Protein AF-A0A662RMS9-F1 (afdb_monomer)

pLDDT: mean 83.37, std 14.02, range [32.81, 97.88]

Nearest PDB structures (foldseek):
  2ph7-assembly2_B  TM=7.090E-01  e=1.279E-06  Archaeoglobus fulgidus DSM 4304
  3rd4-assembly4_C  TM=7.142E-01  e=2.099E+00  Proteus penneri ATCC 35198
  6vht-assembly1_A  TM=4.164E-01  e=1.859E+00  Klebsiella oxytoca
  5ijz-assembly1_K  TM=3.007E-01  e=5.539E+00  Corynebacterium glutamicum ATCC 13032

Solvent-accessible surface area (backbone atoms only — not comparable to full-atom values): 9576 Å² total; per-residue (Å²): 112,65,71,60,49,54,55,50,32,41,69,74,35,41,34,67,64,51,44,56,42,49,52,55,50,39,45,76,45,59,29,44,79,79,43,81,41,86,44,58,45,41,47,80,62,102,54,88,43,80,42,72,28,34,45,31,37,36,38,60,49,99,90,43,66,42,38,36,36,31,34,31,34,69,82,54,49,62,51,75,73,36,94,75,33,68,54,89,61,88,80,85,49,60,30,38,37,19,48,70,64,102,54,68,59,67,61,52,50,49,64,72,76,50,87,60,85,89,50,25,32,33,36,31,37,68,93,76,60,41,45,43,51,62,38,50,75,79,87,48,66,50,54,44,69,67,28,81,48,51,67,58,33,58,48,35,32,53,56,52,56,54,55,57,66,66,70,78,116

Sequence (169 aa):
LEDAFLRWSAIKNPPDTVAEVVVDFMHRAGYQIQTHEVRNLHICGQYEHKYEYIDLLAVKSSDKHLRILILSSIKFVPYLMGGNSAVDGDADADVIVVPTEKTPAPFISFFREHDVGEMMIWVADVERHTLDPFIGIPQDKEIESNFTNPDKARRAVSVWMKKMRILDF

Foldseek 3Di:
DVVVVQVVLCVVQPQVLLVVLVCVLLVQLQWDWPDWDWFWKFDDDPDTDTGIKIWIWTGRDPPDIFTEIEGSAPVCVVSLVDPPIPGVDDSPGQEYEYEDDPDCVSVVCSVVPDDQDQYWYWYAHSVVSFIATQEHDDPRPSSLVSHPDSVVNVVSHVVNVVVVVVVPD

Structure (mmCIF, N/CA/C/O backbone):
data_AF-A0A662RMS9-F1
#
_entry.id   AF-A0A662RMS9-F1
#
loop_
_atom_site.group_PDB
_atom_site.id
_atom_site.type_symbol
_atom_site.label_atom_id
_atom_site.label_alt_id
_atom_site.label_comp_id
_atom_site.label_asym_id
_atom_site.label_entity_id
_atom_site.label_seq_id
_atom_site.pdbx_PDB_ins_code
_atom_site.Cartn_x
_atom_site.Cartn_y
_atom_site.Cartn_z
_atom_site.occupancy
_atom_site.B_iso_or_equiv
_atom_site.auth_seq_id
_atom_site.auth_comp_id
_atom_site.auth_asym_id
_atom_site.auth_atom_id
_atom_site.pdbx_PDB_model_num
ATOM 1 N N . LEU A 1 1 ? 20.740 -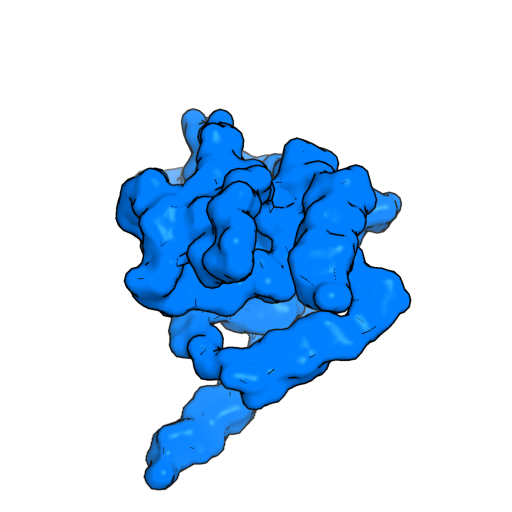1.722 -14.983 1.00 73.62 1 LEU A N 1
ATOM 2 C CA . LEU A 1 1 ? 19.334 -2.005 -15.379 1.00 73.62 1 LEU A CA 1
ATOM 3 C C . LEU A 1 1 ? 18.383 -1.707 -14.224 1.00 73.62 1 LEU A C 1
ATOM 5 O O . LEU A 1 1 ? 17.390 -1.025 -14.436 1.00 73.62 1 LEU A O 1
ATOM 9 N N . GLU A 1 2 ? 18.712 -2.163 -13.017 1.00 77.31 2 GLU A N 1
ATOM 10 C CA . GLU A 1 2 ? 17.951 -1.901 -11.792 1.00 77.31 2 GLU A CA 1
ATOM 11 C C . GLU A 1 2 ? 17.770 -0.407 -11.481 1.00 77.31 2 GLU A C 1
ATOM 13 O O . GLU A 1 2 ? 16.633 0.040 -11.390 1.00 77.31 2 GLU A O 1
ATOM 18 N N . ASP A 1 3 ? 18.834 0.401 -11.502 1.00 78.56 3 ASP A N 1
ATOM 19 C CA . ASP A 1 3 ? 18.728 1.856 -11.264 1.00 78.56 3 ASP A CA 1
ATOM 20 C C . ASP A 1 3 ? 17.822 2.583 -12.267 1.00 78.56 3 ASP A C 1
ATOM 22 O O . ASP A 1 3 ? 17.180 3.586 -11.961 1.00 78.56 3 ASP A O 1
ATOM 26 N N . ALA A 1 4 ? 17.767 2.110 -13.515 1.00 82.56 4 ALA A N 1
ATOM 27 C CA . ALA A 1 4 ? 16.853 2.666 -14.511 1.00 82.56 4 ALA A CA 1
ATOM 28 C C . ALA A 1 4 ? 15.397 2.311 -14.184 1.00 82.56 4 ALA A C 1
ATOM 30 O O . ALA A 1 4 ? 14.512 3.146 -14.358 1.00 82.56 4 ALA A O 1
ATOM 31 N N . PHE A 1 5 ? 15.160 1.101 -13.672 1.00 82.94 5 PHE A N 1
ATOM 32 C CA . PHE A 1 5 ? 13.843 0.676 -13.219 1.00 82.94 5 PHE A CA 1
ATOM 33 C C . PHE A 1 5 ? 13.392 1.459 -11.982 1.00 82.94 5 PHE A C 1
ATOM 35 O O . PHE A 1 5 ? 12.271 1.954 -11.983 1.00 82.94 5 PHE A O 1
ATOM 42 N N . LEU A 1 6 ? 14.250 1.615 -10.966 1.00 82.62 6 LEU A N 1
ATOM 43 C CA . LEU A 1 6 ? 13.914 2.345 -9.737 1.00 82.62 6 LEU A CA 1
ATOM 44 C C . LEU A 1 6 ? 13.522 3.794 -10.049 1.00 82.62 6 LEU A C 1
ATOM 46 O O . LEU A 1 6 ? 12.424 4.224 -9.692 1.00 82.62 6 LEU A O 1
ATOM 50 N N . ARG A 1 7 ? 14.338 4.503 -10.840 1.00 82.88 7 ARG A N 1
ATOM 51 C CA . ARG A 1 7 ? 14.005 5.851 -11.334 1.00 82.88 7 ARG A CA 1
ATOM 52 C C . ARG A 1 7 ? 12.683 5.889 -12.090 1.00 82.88 7 ARG A C 1
ATOM 54 O O . ARG A 1 7 ? 11.859 6.762 -11.842 1.00 82.88 7 ARG A O 1
ATOM 61 N N . TRP A 1 8 ? 12.459 4.941 -12.998 1.00 84.44 8 TRP A N 1
ATOM 62 C CA . TRP A 1 8 ? 11.213 4.887 -13.757 1.00 84.44 8 TRP A CA 1
ATOM 63 C C . TRP A 1 8 ? 9.992 4.622 -12.864 1.00 84.44 8 TRP A C 1
ATOM 65 O O . TRP A 1 8 ? 8.951 5.242 -13.064 1.00 84.44 8 TRP A O 1
ATOM 75 N N . SER A 1 9 ? 10.113 3.746 -11.863 1.00 80.81 9 SER A N 1
ATOM 76 C CA . SER A 1 9 ? 9.028 3.462 -10.920 1.00 80.81 9 SER A CA 1
ATOM 77 C C . SER A 1 9 ? 8.680 4.668 -10.046 1.00 80.81 9 SER A C 1
ATOM 79 O O . SER A 1 9 ? 7.497 4.951 -9.889 1.00 80.81 9 SER A O 1
ATOM 81 N N . ALA A 1 10 ? 9.681 5.429 -9.586 1.00 79.38 10 ALA A N 1
ATOM 82 C CA . ALA A 1 10 ? 9.479 6.672 -8.839 1.00 79.38 10 ALA A CA 1
ATOM 83 C C . ALA A 1 10 ? 8.739 7.738 -9.663 1.00 79.38 10 ALA A C 1
ATOM 85 O O . ALA A 1 10 ? 7.859 8.418 -9.151 1.00 79.38 10 ALA A O 1
ATOM 86 N N . ILE A 1 11 ? 9.036 7.832 -10.963 1.00 81.81 11 ILE A N 1
ATOM 87 C CA . ILE A 1 11 ? 8.330 8.742 -11.879 1.00 81.81 11 ILE A CA 1
ATOM 88 C C . ILE A 1 11 ? 6.897 8.268 -12.142 1.00 81.81 11 ILE A C 1
ATOM 90 O O . ILE A 1 11 ? 5.980 9.078 -12.235 1.00 81.81 11 ILE A O 1
ATOM 94 N N . LYS A 1 12 ? 6.698 6.957 -12.323 1.00 85.00 12 LYS A N 1
ATOM 95 C CA . LYS A 1 12 ? 5.390 6.398 -12.681 1.00 85.00 12 LYS A CA 1
ATOM 96 C C . LYS A 1 12 ? 4.410 6.411 -11.507 1.00 85.00 12 LYS A C 1
ATOM 98 O O . LYS A 1 12 ? 3.227 6.645 -11.725 1.00 85.00 12 LYS A O 1
ATOM 103 N N . ASN A 1 13 ? 4.890 6.089 -10.313 1.00 85.12 13 ASN A N 1
ATOM 104 C CA . ASN A 1 13 ? 4.088 6.002 -9.103 1.00 85.12 13 ASN A CA 1
ATOM 105 C C . ASN A 1 13 ? 4.723 6.907 -8.030 1.00 85.12 13 ASN A C 1
ATOM 107 O O . ASN A 1 13 ? 5.388 6.402 -7.116 1.00 85.12 13 ASN A O 1
ATOM 111 N N . PRO A 1 14 ? 4.587 8.237 -8.158 1.00 89.62 14 PRO A N 1
ATOM 112 C CA . PRO A 1 14 ? 5.097 9.149 -7.146 1.00 89.62 14 PRO A CA 1
ATOM 113 C C . PRO A 1 14 ? 4.429 8.837 -5.794 1.00 89.62 14 PRO A C 1
ATOM 115 O O . PRO A 1 14 ? 3.226 8.546 -5.776 1.00 89.62 14 PRO A O 1
ATOM 118 N N . PRO A 1 15 ? 5.175 8.863 -4.672 1.00 91.50 15 PRO A N 1
ATOM 119 C CA . PRO A 1 15 ? 4.634 8.506 -3.361 1.00 91.50 15 PRO A CA 1
ATOM 120 C C . PRO A 1 15 ? 3.369 9.288 -2.992 1.00 91.50 15 PRO A C 1
ATOM 122 O O . PRO A 1 15 ? 2.447 8.692 -2.444 1.00 91.50 15 PRO A O 1
ATOM 125 N N . ASP A 1 16 ? 3.279 10.569 -3.364 1.00 93.38 16 ASP A N 1
ATOM 126 C CA . ASP A 1 16 ? 2.122 11.431 -3.074 1.00 93.38 16 ASP A CA 1
ATOM 127 C C . ASP A 1 16 ? 0.810 10.859 -3.622 1.00 93.38 16 ASP A C 1
ATOM 129 O O . ASP A 1 16 ? -0.192 10.783 -2.914 1.00 93.38 16 ASP A O 1
ATOM 133 N N . THR A 1 17 ? 0.817 10.377 -4.868 1.00 92.75 17 THR A N 1
ATOM 134 C CA . THR A 1 17 ? -0.383 9.792 -5.483 1.00 92.75 17 THR A CA 1
ATOM 135 C C . THR A 1 17 ? -0.785 8.492 -4.791 1.00 92.75 17 THR A C 1
ATOM 137 O O . THR A 1 17 ? -1.966 8.186 -4.667 1.00 92.75 17 THR A O 1
ATOM 140 N N . VAL A 1 18 ? 0.186 7.716 -4.303 1.00 96.00 18 VAL A N 1
ATOM 141 C CA . VAL A 1 18 ? -0.108 6.525 -3.498 1.00 96.00 18 VAL A CA 1
ATOM 142 C C . VAL A 1 18 ? -0.664 6.932 -2.128 1.00 96.00 18 VAL A C 1
ATOM 144 O O . VAL A 1 18 ? -1.601 6.303 -1.637 1.00 96.00 18 VAL A O 1
ATOM 147 N N . ALA A 1 19 ? -0.137 8.005 -1.533 1.00 96.94 19 ALA A N 1
ATOM 148 C CA . ALA A 1 19 ? -0.580 8.523 -0.246 1.00 96.94 19 ALA A CA 1
ATOM 149 C C . ALA A 1 19 ? -2.032 8.984 -0.253 1.00 96.94 19 ALA A C 1
ATOM 151 O O . ALA A 1 19 ? -2.729 8.703 0.715 1.00 96.94 19 ALA A O 1
ATOM 152 N N . GLU A 1 20 ? -2.531 9.583 -1.333 1.00 9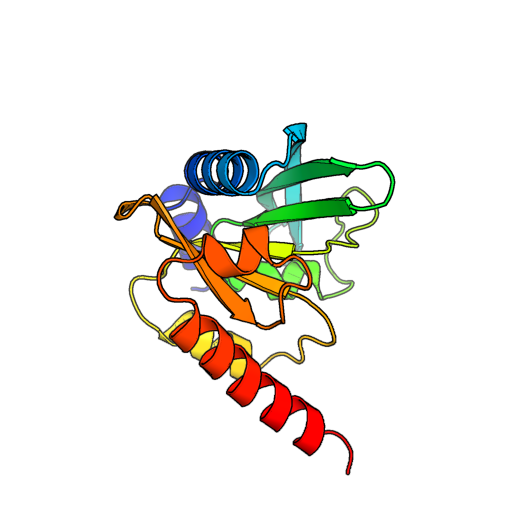6.50 20 GLU A N 1
ATOM 153 C CA . GLU A 1 20 ? -3.957 9.920 -1.456 1.00 96.50 20 GLU A CA 1
ATOM 154 C C . GLU A 1 20 ? -4.858 8.693 -1.231 1.00 96.50 20 GLU A C 1
ATOM 156 O O . GLU A 1 20 ? -5.807 8.742 -0.445 1.00 96.50 20 GLU A O 1
ATOM 161 N N . VAL A 1 21 ? -4.510 7.553 -1.839 1.00 96.94 21 VAL A N 1
ATOM 162 C CA . VAL A 1 21 ? -5.253 6.294 -1.664 1.00 96.94 21 VAL A CA 1
ATOM 163 C C . VAL A 1 21 ? -5.194 5.811 -0.215 1.00 96.94 21 VAL A C 1
ATOM 165 O O . VAL A 1 21 ? -6.207 5.384 0.347 1.00 96.94 21 VAL A O 1
ATOM 168 N N . VAL A 1 22 ? -4.009 5.878 0.399 1.00 97.25 22 VAL A N 1
ATOM 169 C CA . VAL A 1 22 ? -3.785 5.441 1.785 1.00 97.25 22 VAL A CA 1
ATOM 170 C C . VAL A 1 22 ? -4.561 6.318 2.759 1.00 97.25 22 VAL A C 1
ATOM 172 O O . VAL A 1 22 ? -5.266 5.793 3.615 1.00 97.25 22 VAL A O 1
ATOM 175 N N . VAL A 1 23 ? -4.481 7.639 2.621 1.00 97.88 23 VAL A N 1
ATOM 176 C CA . VAL A 1 23 ? -5.162 8.603 3.491 1.00 97.88 23 VAL A CA 1
ATOM 177 C C . VAL A 1 23 ? -6.672 8.381 3.452 1.00 97.88 23 VAL A C 1
ATOM 179 O O . VAL A 1 23 ? -7.301 8.233 4.502 1.00 97.88 23 VAL A O 1
ATOM 182 N N . ASP A 1 24 ? -7.252 8.258 2.259 1.00 97.38 24 ASP A N 1
ATOM 183 C CA . ASP A 1 24 ? -8.682 7.991 2.111 1.00 97.38 24 ASP A CA 1
ATOM 184 C C . ASP A 1 24 ? -9.083 6.632 2.686 1.00 97.38 24 ASP A C 1
ATOM 186 O O . ASP A 1 24 ? -10.136 6.499 3.318 1.00 97.38 24 ASP A O 1
ATOM 190 N N . PHE A 1 25 ? -8.251 5.608 2.488 1.00 97.19 25 PHE A N 1
ATOM 191 C CA . PHE A 1 25 ? -8.461 4.298 3.088 1.00 97.19 25 PHE A CA 1
ATOM 192 C C . PHE A 1 25 ? -8.465 4.381 4.622 1.00 97.19 25 PHE A C 1
ATOM 194 O O . PHE A 1 25 ? -9.392 3.880 5.262 1.00 97.19 25 PHE A O 1
ATOM 201 N N . MET A 1 26 ? -7.486 5.060 5.217 1.00 97.31 26 MET A N 1
ATOM 202 C CA . MET A 1 26 ? -7.367 5.200 6.668 1.00 97.31 26 MET A CA 1
ATOM 203 C C . MET A 1 26 ? -8.535 5.993 7.266 1.00 97.31 26 MET A C 1
ATOM 205 O O . MET A 1 26 ? -9.098 5.568 8.279 1.00 97.31 26 MET A O 1
ATOM 209 N N . HIS A 1 27 ? -8.982 7.066 6.605 1.00 97.31 27 HIS A N 1
ATOM 210 C CA . HIS A 1 27 ? -10.172 7.813 7.022 1.00 97.31 27 HIS A CA 1
ATOM 211 C C . HIS A 1 27 ? -11.430 6.938 7.052 1.00 97.31 27 HIS A C 1
ATOM 213 O O . HIS A 1 27 ? -12.179 6.975 8.030 1.00 97.31 27 HIS A O 1
ATOM 219 N N . ARG A 1 28 ? -11.652 6.096 6.030 1.00 96.31 28 ARG A N 1
ATOM 220 C CA . ARG A 1 28 ? -12.789 5.154 6.012 1.00 96.31 28 ARG A CA 1
ATOM 221 C C . ARG A 1 28 ? -12.720 4.116 7.136 1.00 96.31 28 ARG A C 1
ATOM 223 O O . ARG A 1 28 ? -13.761 3.713 7.644 1.00 96.31 28 ARG A O 1
ATOM 230 N N . ALA A 1 29 ? -11.516 3.722 7.552 1.00 95.00 29 ALA A N 1
ATOM 231 C CA . ALA A 1 29 ? -11.297 2.827 8.691 1.00 95.00 29 ALA A CA 1
ATOM 232 C C . ALA A 1 29 ? -11.388 3.534 10.067 1.00 95.00 29 ALA A C 1
ATOM 234 O O . ALA A 1 29 ? -11.232 2.891 11.113 1.00 95.00 29 ALA A O 1
ATOM 235 N N . GLY A 1 30 ? -11.650 4.848 10.081 1.00 96.69 30 GLY A N 1
ATOM 236 C CA . GLY A 1 30 ? -11.820 5.661 11.288 1.00 96.69 30 GLY A CA 1
ATOM 237 C C . GLY A 1 30 ? -10.522 6.211 11.882 1.00 96.69 30 GLY A C 1
ATOM 238 O O . GLY A 1 30 ? -10.532 6.670 13.022 1.00 96.69 30 GLY A O 1
ATOM 239 N N . TYR A 1 31 ? -9.412 6.162 11.147 1.00 97.50 31 TYR A N 1
ATOM 240 C CA . TYR A 1 31 ? -8.143 6.761 11.558 1.00 97.50 31 TYR A CA 1
ATOM 241 C C . TYR A 1 31 ? -8.054 8.217 11.093 1.00 97.50 31 TYR A C 1
ATOM 243 O O . TYR A 1 31 ? -8.638 8.594 10.081 1.00 97.50 31 TYR A O 1
ATOM 251 N N . GLN A 1 32 ? -7.294 9.028 11.822 1.00 97.06 32 GLN A N 1
ATOM 252 C CA . GLN A 1 32 ? -6.904 10.389 11.459 1.00 97.06 32 GLN A CA 1
ATOM 253 C C . GLN A 1 32 ? -5.406 10.427 11.169 1.00 97.06 32 GLN A C 1
ATOM 255 O O . GLN A 1 32 ? -4.624 9.793 11.879 1.00 97.06 32 GLN A O 1
ATOM 260 N N . ILE A 1 33 ? -4.995 11.182 10.155 1.00 97.25 33 ILE A N 1
ATOM 261 C CA . ILE A 1 33 ? -3.577 11.352 9.823 1.00 97.25 33 ILE A CA 1
ATOM 262 C C . ILE A 1 33 ? -2.998 12.472 10.689 1.00 97.25 33 ILE A C 1
ATOM 264 O O . ILE A 1 33 ? -3.426 13.619 10.584 1.00 97.25 33 ILE A O 1
ATOM 268 N N . GLN A 1 34 ? -2.051 12.136 11.564 1.00 93.56 34 GLN A N 1
ATOM 269 C CA . GLN A 1 34 ? -1.387 13.102 12.445 1.00 93.56 34 GLN A CA 1
ATOM 270 C C . GLN A 1 34 ? -0.092 13.648 11.850 1.00 93.56 34 GLN A C 1
ATOM 272 O O . GLN A 1 34 ? 0.197 14.832 12.009 1.00 93.56 34 GLN A O 1
ATOM 277 N N . THR A 1 35 ? 0.677 12.803 11.164 1.00 92.06 35 THR A N 1
ATOM 278 C CA . THR A 1 35 ? 1.900 13.213 10.468 1.00 92.06 35 THR A CA 1
ATOM 279 C C . THR A 1 35 ? 1.859 12.765 9.017 1.00 92.06 35 THR A C 1
ATOM 281 O O . THR A 1 35 ? 1.288 11.724 8.686 1.00 92.06 35 THR A O 1
ATOM 284 N N . HIS A 1 36 ? 2.459 13.588 8.162 1.00 94.00 36 HIS A N 1
ATOM 285 C CA . HIS A 1 36 ? 2.673 13.311 6.753 1.00 94.00 36 HIS A CA 1
ATOM 286 C C . HIS A 1 36 ? 4.004 13.944 6.359 1.00 94.00 36 HIS A C 1
ATOM 288 O O . HIS A 1 36 ? 4.077 15.145 6.102 1.00 94.00 36 HIS A O 1
ATOM 294 N N . GLU A 1 37 ? 5.067 13.145 6.363 1.00 93.44 37 GLU A N 1
ATOM 295 C CA . GLU A 1 37 ? 6.421 13.624 6.103 1.00 93.44 37 GLU A CA 1
ATOM 296 C C . GLU A 1 37 ? 6.988 12.996 4.836 1.00 93.44 37 GLU A C 1
ATOM 298 O O . GLU A 1 37 ? 7.018 11.776 4.698 1.00 93.44 37 GLU A O 1
ATOM 303 N N . VAL A 1 38 ? 7.495 13.834 3.934 1.00 92.44 38 VAL A N 1
ATOM 304 C CA . VAL A 1 38 ? 8.303 13.373 2.804 1.00 92.44 38 VAL A CA 1
ATOM 305 C C . VAL A 1 38 ? 9.735 13.192 3.291 1.00 92.44 38 VAL A C 1
ATOM 307 O O . VAL A 1 38 ? 10.382 14.132 3.758 1.00 92.44 38 VAL A O 1
ATOM 310 N N . ARG A 1 39 ? 10.234 11.968 3.183 1.00 90.19 39 ARG A N 1
ATOM 311 C CA . ARG A 1 39 ? 11.577 11.560 3.587 1.00 90.19 39 ARG A CA 1
ATOM 312 C C . ARG A 1 39 ? 12.341 11.008 2.400 1.00 90.19 39 ARG A C 1
ATOM 314 O O . ARG A 1 39 ? 11.817 10.866 1.300 1.00 90.19 39 ARG A O 1
ATOM 321 N N . ASN A 1 40 ? 13.621 10.734 2.622 1.00 87.69 40 ASN A N 1
ATOM 322 C CA . ASN A 1 40 ? 14.520 10.300 1.570 1.00 87.69 40 ASN A CA 1
ATOM 323 C C . ASN A 1 40 ? 15.215 8.997 1.927 1.00 87.69 40 ASN A C 1
ATOM 325 O O . ASN A 1 40 ? 15.791 8.852 3.003 1.00 87.69 40 ASN A O 1
ATOM 329 N N . LEU A 1 41 ? 15.166 8.066 0.987 1.00 84.25 41 LEU A N 1
ATOM 330 C CA . LEU A 1 41 ? 15.868 6.803 1.015 1.00 84.25 41 LEU A CA 1
ATOM 331 C C . LEU A 1 41 ? 17.149 6.936 0.194 1.00 84.25 41 LEU A C 1
ATOM 333 O O . LEU A 1 41 ? 17.106 7.180 -1.017 1.00 84.25 41 LEU A O 1
ATOM 337 N N . HIS A 1 42 ? 18.282 6.773 0.869 1.00 82.62 42 HIS A N 1
ATOM 338 C CA . HIS A 1 42 ? 19.597 6.743 0.244 1.00 82.62 42 HIS A CA 1
ATOM 339 C C . HIS A 1 42 ? 19.946 5.303 -0.113 1.00 82.62 42 HIS A C 1
ATOM 341 O O . HIS A 1 42 ? 20.117 4.464 0.770 1.00 82.62 42 HIS A O 1
ATOM 347 N N . ILE A 1 43 ? 20.047 5.021 -1.411 1.00 77.56 43 ILE A N 1
ATOM 348 C CA . ILE A 1 43 ? 20.429 3.698 -1.905 1.00 77.56 43 ILE A CA 1
ATOM 349 C C . ILE A 1 43 ? 21.897 3.740 -2.320 1.00 77.56 43 ILE A C 1
ATOM 351 O O . ILE A 1 43 ? 22.265 4.415 -3.285 1.00 77.56 43 ILE A O 1
ATOM 355 N N . CYS A 1 44 ? 22.728 3.006 -1.580 1.00 66.56 44 CYS A N 1
ATOM 356 C CA . CYS A 1 44 ? 24.154 2.865 -1.851 1.00 66.56 44 CYS A CA 1
ATOM 357 C C . CYS A 1 44 ? 24.381 1.921 -3.044 1.00 66.56 44 CYS A C 1
ATOM 359 O O . CYS A 1 44 ? 24.198 0.708 -2.934 1.00 66.56 44 CYS A O 1
ATOM 361 N N . GLY A 1 45 ? 24.794 2.484 -4.181 1.00 64.19 45 GLY A N 1
ATOM 362 C CA . GLY A 1 45 ? 25.198 1.761 -5.392 1.00 64.19 45 GLY A CA 1
ATOM 363 C C . GLY A 1 45 ? 26.505 2.309 -5.976 1.00 64.19 45 GLY A C 1
ATOM 364 O O . GLY A 1 45 ? 27.322 2.878 -5.258 1.00 64.19 45 GLY A O 1
ATOM 365 N N . GLN A 1 46 ? 26.712 2.177 -7.295 1.00 50.19 46 GLN A N 1
ATOM 366 C CA . GLN A 1 46 ? 27.826 2.861 -7.987 1.00 50.19 46 GLN A CA 1
ATOM 367 C C . GLN A 1 46 ? 27.692 4.395 -7.956 1.00 50.19 46 GLN A C 1
ATOM 369 O O . GLN A 1 46 ? 28.693 5.099 -8.075 1.00 50.19 46 GLN A O 1
ATOM 374 N N . TYR A 1 47 ? 26.468 4.897 -7.782 1.00 61.25 47 TYR A N 1
ATOM 375 C CA . TYR A 1 47 ? 26.135 6.302 -7.578 1.00 61.25 47 TYR A CA 1
ATOM 376 C C . TYR A 1 47 ? 25.168 6.409 -6.396 1.00 61.25 47 TYR A C 1
ATOM 378 O O . TYR A 1 47 ? 24.305 5.545 -6.231 1.00 61.25 47 TYR A O 1
ATOM 386 N N . GLU A 1 48 ? 25.294 7.464 -5.590 1.00 67.50 48 GLU A N 1
ATOM 387 C CA . GLU A 1 48 ? 24.298 7.773 -4.565 1.00 67.50 48 GLU A CA 1
ATOM 388 C C . GLU A 1 48 ? 23.006 8.230 -5.242 1.00 67.50 48 GLU A C 1
ATOM 390 O O . GLU A 1 48 ? 22.968 9.234 -5.961 1.00 67.50 48 GLU A O 1
ATOM 395 N N . HIS A 1 49 ? 21.936 7.474 -5.015 1.00 74.44 49 HIS A N 1
ATOM 396 C CA . HIS A 1 49 ? 20.605 7.835 -5.467 1.00 74.44 49 HIS A CA 1
ATOM 397 C C . HIS A 1 49 ? 19.708 8.118 -4.268 1.00 74.44 49 HIS A C 1
ATOM 399 O O . HIS A 1 49 ? 19.637 7.332 -3.322 1.00 74.44 49 HIS A O 1
ATOM 405 N N . LYS A 1 50 ? 19.018 9.256 -4.348 1.00 82.50 50 LYS A N 1
ATOM 406 C CA . LYS A 1 50 ? 18.064 9.736 -3.358 1.00 82.50 50 LYS A CA 1
ATOM 407 C C . LYS A 1 50 ? 16.659 9.555 -3.920 1.00 82.50 50 LYS A C 1
ATOM 409 O O . LYS A 1 50 ? 16.351 10.112 -4.974 1.00 82.50 50 LYS A O 1
ATOM 414 N N . TYR A 1 51 ? 15.849 8.752 -3.244 1.00 86.81 51 TYR A N 1
ATOM 415 C CA . TYR A 1 51 ? 14.458 8.503 -3.613 1.00 86.81 51 TYR A CA 1
ATOM 416 C C . TYR A 1 51 ? 13.536 8.955 -2.495 1.00 86.81 51 TYR A C 1
ATOM 418 O O . TYR A 1 51 ? 13.827 8.722 -1.326 1.00 86.81 51 TYR A O 1
ATOM 426 N N . GLU A 1 52 ? 12.424 9.579 -2.851 1.00 90.50 52 GLU A N 1
ATOM 427 C CA . GLU A 1 52 ? 11.439 10.016 -1.871 1.00 90.50 52 GLU A CA 1
ATOM 428 C C . GLU A 1 52 ? 10.565 8.846 -1.415 1.00 90.50 52 GLU A C 1
ATOM 430 O O . GLU A 1 52 ? 10.231 7.944 -2.189 1.00 90.50 52 GLU A O 1
ATOM 435 N N . TYR A 1 53 ? 10.192 8.879 -0.144 1.00 92.88 53 TYR A N 1
ATOM 436 C CA . TYR A 1 53 ? 9.134 8.061 0.430 1.00 92.88 53 TYR A CA 1
ATOM 437 C C . TYR A 1 53 ? 8.332 8.909 1.410 1.00 92.88 53 TYR A C 1
ATOM 439 O O . TYR A 1 53 ? 8.816 9.941 1.876 1.00 92.88 53 TYR A O 1
ATOM 447 N N . ILE A 1 54 ? 7.117 8.480 1.731 1.00 95.19 54 ILE A N 1
ATOM 448 C CA . ILE A 1 54 ? 6.279 9.180 2.709 1.00 95.19 54 ILE A CA 1
ATOM 449 C C . ILE A 1 54 ? 6.195 8.358 3.990 1.00 95.19 54 ILE A C 1
ATOM 451 O O . ILE A 1 54 ? 5.989 7.148 3.930 1.00 95.19 54 ILE A O 1
ATOM 455 N N . ASP A 1 55 ? 6.342 9.025 5.131 1.00 94.56 55 ASP A N 1
ATOM 456 C CA . ASP A 1 55 ? 6.128 8.487 6.475 1.00 94.56 55 ASP A CA 1
ATOM 457 C C . ASP A 1 55 ? 4.846 9.104 7.057 1.00 94.56 55 ASP A C 1
ATOM 459 O O . ASP A 1 55 ? 4.761 10.323 7.257 1.00 94.56 55 ASP A O 1
ATOM 463 N N . LEU A 1 56 ? 3.823 8.270 7.263 1.00 95.25 56 LEU A N 1
ATOM 464 C CA . LEU A 1 56 ? 2.538 8.664 7.837 1.00 95.25 56 LEU A CA 1
ATOM 465 C C . LEU A 1 56 ? 2.355 8.065 9.228 1.00 95.25 56 LEU A C 1
ATOM 467 O O . LEU A 1 56 ? 2.558 6.869 9.423 1.00 95.25 56 LEU A O 1
ATOM 471 N N . LEU A 1 57 ? 1.814 8.856 10.153 1.00 95.25 57 LEU A N 1
ATOM 472 C CA . LEU A 1 57 ? 1.240 8.352 11.399 1.00 95.25 57 LEU A CA 1
ATOM 473 C C . LEU A 1 57 ? -0.283 8.471 11.347 1.00 95.25 57 LEU A C 1
ATOM 475 O O . LEU A 1 57 ? -0.839 9.571 11.406 1.00 95.25 57 LEU A O 1
ATOM 479 N N . ALA A 1 58 ? -0.961 7.330 11.269 1.00 96.19 58 ALA A N 1
ATOM 480 C CA . ALA A 1 58 ? -2.411 7.233 11.341 1.00 96.19 58 ALA A CA 1
ATOM 481 C C . ALA A 1 58 ? -2.836 6.840 12.761 1.00 96.19 58 ALA A C 1
ATOM 483 O O . ALA A 1 58 ? -2.368 5.840 13.297 1.00 96.19 58 ALA A O 1
ATOM 484 N N . VAL A 1 59 ? -3.761 7.582 13.372 1.00 96.38 59 VAL A N 1
ATOM 485 C CA . VAL A 1 59 ? -4.204 7.366 14.760 1.00 96.38 59 VAL A CA 1
ATOM 486 C C . VAL A 1 59 ? -5.724 7.299 14.843 1.00 96.38 59 VAL A C 1
ATOM 488 O O . VAL A 1 59 ? -6.419 8.183 14.351 1.00 96.38 59 VAL A O 1
ATOM 491 N N . LYS A 1 60 ? -6.245 6.262 15.499 1.00 95.00 60 LYS A N 1
ATOM 492 C CA . LYS A 1 60 ? -7.679 6.066 15.775 1.00 95.00 60 LYS A CA 1
ATOM 493 C C . LYS A 1 60 ? -8.005 6.251 17.258 1.00 95.00 60 LYS A C 1
ATOM 495 O O . LYS A 1 60 ? -9.026 6.838 17.600 1.00 95.00 60 LYS A O 1
ATOM 500 N N . SER A 1 61 ? -7.116 5.795 18.135 1.00 91.69 61 SER A N 1
ATOM 501 C CA . SER A 1 61 ? -7.162 5.984 19.591 1.00 91.69 61 SER A CA 1
ATOM 502 C C . SER A 1 61 ? -5.742 5.930 20.161 1.00 91.69 61 SER A C 1
ATOM 504 O O . SER A 1 61 ? -4.792 5.658 19.431 1.00 91.69 61 SER A O 1
ATOM 506 N N . SER A 1 62 ? -5.573 6.178 21.463 1.00 84.50 62 SER A N 1
ATOM 507 C CA . SER A 1 62 ? -4.252 6.158 22.115 1.00 84.50 62 SER A CA 1
ATOM 508 C C . SER A 1 62 ? -3.503 4.829 21.954 1.00 84.50 62 SER A C 1
ATOM 510 O O . SER A 1 62 ? -2.280 4.813 21.912 1.00 84.50 62 SER A O 1
ATOM 512 N N . ASP A 1 63 ? -4.236 3.722 21.866 1.00 86.00 63 ASP A N 1
ATOM 513 C CA . ASP A 1 63 ? -3.738 2.351 21.725 1.00 86.00 63 ASP A CA 1
ATOM 514 C C . ASP A 1 63 ? -3.795 1.820 20.283 1.00 86.00 63 ASP A C 1
ATOM 516 O O . ASP A 1 63 ? -3.256 0.754 20.003 1.00 86.00 63 ASP A O 1
ATOM 520 N N . LYS A 1 64 ? -4.428 2.555 19.359 1.00 89.94 64 LYS A N 1
ATOM 521 C CA . LYS A 1 64 ? -4.546 2.173 17.949 1.00 89.94 64 LYS A CA 1
ATOM 522 C C . LYS A 1 64 ? -3.953 3.245 17.055 1.00 89.94 64 LYS A C 1
ATOM 524 O O . LYS A 1 64 ? -4.636 4.188 16.643 1.00 89.94 64 LYS A O 1
ATOM 529 N N . HIS A 1 65 ? -2.691 3.049 16.722 1.00 92.75 65 HIS A N 1
ATOM 530 C CA . HIS A 1 65 ? -1.960 3.835 15.744 1.00 92.75 65 HIS A CA 1
ATOM 531 C C . HIS A 1 65 ? -1.245 2.906 14.765 1.00 92.75 65 HIS A C 1
ATOM 533 O O . HIS A 1 65 ? -1.043 1.731 15.062 1.00 92.75 65 HIS A O 1
ATOM 539 N N . LEU A 1 66 ? -0.945 3.428 13.582 1.00 92.94 66 LEU A N 1
ATOM 540 C CA . LEU A 1 66 ? -0.150 2.763 12.563 1.00 92.94 66 LEU A CA 1
ATOM 541 C C . LEU A 1 66 ? 0.824 3.770 11.973 1.00 92.94 66 LEU A C 1
ATOM 543 O O . LEU A 1 66 ? 0.404 4.815 11.465 1.00 92.94 66 LEU A O 1
ATOM 547 N N . ARG A 1 67 ? 2.105 3.431 12.002 1.00 93.69 67 ARG A N 1
ATOM 548 C CA . ARG A 1 67 ? 3.122 4.078 11.191 1.00 93.69 67 ARG A CA 1
ATOM 549 C C . ARG A 1 67 ? 3.200 3.396 9.831 1.00 93.69 67 ARG A C 1
ATOM 551 O O . ARG A 1 67 ? 3.405 2.186 9.738 1.00 93.69 67 ARG A O 1
ATOM 558 N N . ILE A 1 68 ? 3.009 4.178 8.776 1.00 95.19 68 ILE A N 1
ATOM 559 C CA . ILE A 1 68 ? 2.865 3.691 7.409 1.00 95.19 68 ILE A CA 1
ATOM 560 C C . ILE A 1 68 ? 3.940 4.331 6.537 1.00 95.19 68 ILE A C 1
ATOM 562 O O . ILE A 1 68 ? 3.959 5.550 6.377 1.00 95.19 68 ILE A O 1
ATOM 566 N N . LEU A 1 69 ? 4.792 3.508 5.927 1.00 94.88 69 LEU A N 1
ATOM 567 C CA . LEU A 1 69 ? 5.762 3.959 4.932 1.00 94.88 69 LEU A CA 1
ATOM 568 C C . LEU A 1 69 ? 5.237 3.709 3.525 1.00 94.88 69 LEU A C 1
ATOM 570 O O . LEU A 1 69 ? 4.843 2.595 3.195 1.00 94.88 69 LEU A O 1
ATOM 574 N N . ILE A 1 70 ? 5.262 4.727 2.675 1.00 96.25 70 ILE A N 1
ATOM 575 C CA . ILE A 1 70 ? 4.744 4.655 1.309 1.00 96.25 70 ILE A CA 1
ATOM 576 C C . ILE A 1 70 ? 5.895 4.794 0.321 1.00 96.25 70 ILE A C 1
ATOM 578 O O . ILE A 1 70 ? 6.606 5.799 0.312 1.00 96.25 70 ILE A O 1
ATOM 582 N N . LEU A 1 71 ? 6.049 3.785 -0.535 1.00 94.88 71 LEU A N 1
ATOM 583 C CA . LEU A 1 71 ? 7.127 3.676 -1.515 1.00 94.88 71 LEU A CA 1
ATOM 584 C C . LEU A 1 71 ? 6.576 3.592 -2.934 1.00 94.88 71 LEU A C 1
ATOM 586 O O . LEU A 1 71 ? 5.486 3.079 -3.164 1.00 94.88 71 LEU A O 1
ATOM 590 N N . SER A 1 72 ? 7.385 3.977 -3.918 1.00 94.19 72 SER A N 1
ATOM 591 C CA . SER A 1 72 ? 7.004 3.926 -5.338 1.00 94.19 72 SER A CA 1
ATOM 592 C C . SER A 1 72 ? 7.021 2.531 -5.978 1.00 94.19 72 SER A C 1
ATOM 594 O O . SER A 1 72 ? 6.592 2.374 -7.123 1.00 94.19 72 SER A O 1
ATOM 596 N N . SER A 1 73 ? 7.550 1.514 -5.289 1.00 94.50 73 SER A N 1
ATOM 597 C CA . SER A 1 73 ? 7.623 0.127 -5.772 1.00 94.50 73 SER A CA 1
ATOM 598 C C . SER A 1 73 ? 8.000 -0.835 -4.646 1.00 94.50 73 SER A C 1
ATOM 600 O O . SER A 1 73 ? 8.771 -0.486 -3.751 1.00 94.50 73 SER A O 1
ATOM 602 N N . ILE A 1 74 ? 7.560 -2.093 -4.760 1.00 93.56 74 ILE A N 1
ATOM 603 C CA . ILE A 1 74 ? 8.016 -3.202 -3.904 1.00 93.56 74 ILE A CA 1
ATOM 604 C C . ILE A 1 74 ? 9.538 -3.391 -3.941 1.00 93.56 74 ILE A C 1
ATOM 606 O O . ILE A 1 74 ? 10.128 -3.858 -2.973 1.00 93.56 74 ILE A O 1
ATOM 610 N N . LYS A 1 75 ? 10.206 -2.969 -5.023 1.00 91.69 75 LYS A N 1
ATOM 611 C CA . LYS A 1 75 ? 11.667 -3.055 -5.127 1.00 91.69 75 LYS A CA 1
ATOM 612 C C . LYS A 1 75 ? 12.418 -2.114 -4.192 1.00 91.69 75 LYS A C 1
ATOM 614 O O . LYS A 1 75 ? 13.608 -2.314 -4.000 1.00 91.69 75 LYS A O 1
ATOM 619 N N . PHE A 1 76 ? 11.756 -1.113 -3.615 1.00 90.44 76 PHE A N 1
ATOM 620 C CA . PHE A 1 76 ? 12.377 -0.252 -2.609 1.00 90.44 76 PHE A CA 1
ATOM 621 C C . PHE A 1 76 ? 12.403 -0.895 -1.216 1.00 90.44 76 PHE A C 1
ATOM 623 O O . PHE A 1 76 ? 13.244 -0.539 -0.397 1.00 90.44 76 PHE A O 1
ATOM 630 N N . VAL A 1 77 ? 11.529 -1.872 -0.956 1.00 90.19 77 VAL A N 1
ATOM 631 C CA . VAL A 1 77 ? 11.379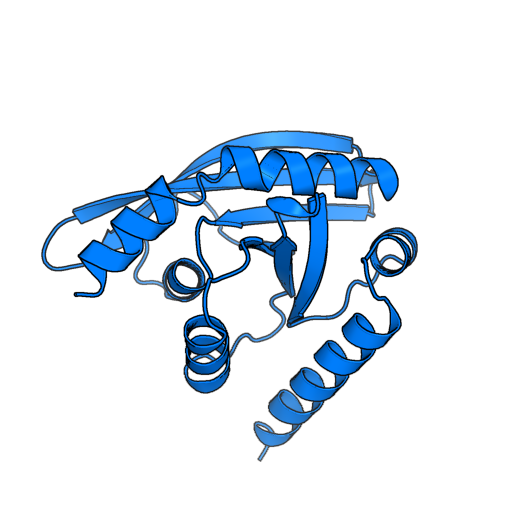 -2.496 0.367 1.00 90.19 77 VAL A CA 1
ATOM 632 C C . VAL A 1 77 ? 12.665 -3.162 0.877 1.00 90.19 77 VAL A C 1
ATOM 634 O O . VAL A 1 77 ? 13.027 -2.902 2.024 1.00 90.19 77 VAL A O 1
ATOM 637 N N . PRO A 1 78 ? 13.424 -3.940 0.076 1.00 88.31 78 PRO A N 1
ATOM 638 C CA . PRO A 1 78 ? 14.666 -4.555 0.549 1.00 88.31 78 PRO A CA 1
ATOM 639 C C . PRO A 1 78 ? 15.696 -3.546 1.062 1.00 88.31 78 PRO A C 1
ATOM 641 O O . PRO A 1 78 ? 16.479 -3.864 1.953 1.00 88.31 78 PRO A O 1
ATOM 644 N N . TYR A 1 79 ? 15.688 -2.322 0.527 1.00 85.06 79 TYR A N 1
ATOM 645 C CA . TYR A 1 79 ? 16.594 -1.268 0.969 1.00 85.06 79 TYR A CA 1
ATOM 646 C C . TYR A 1 79 ? 16.183 -0.687 2.323 1.00 85.06 79 TYR A C 1
ATOM 648 O O . TYR A 1 79 ? 17.057 -0.251 3.055 1.00 85.06 79 TYR A O 1
ATOM 656 N N . LEU A 1 80 ? 14.903 -0.720 2.701 1.00 79.81 80 LEU A N 1
ATOM 657 C CA . LEU A 1 80 ? 14.493 -0.392 4.072 1.00 79.81 80 LEU A CA 1
ATOM 658 C C . LEU A 1 80 ? 14.836 -1.514 5.056 1.00 79.81 80 LEU A C 1
ATOM 660 O O . LEU A 1 80 ? 15.175 -1.249 6.202 1.00 79.81 80 LEU A O 1
ATOM 664 N N . MET A 1 81 ? 14.755 -2.766 4.601 1.00 74.69 81 MET A N 1
ATOM 665 C CA . MET A 1 81 ? 15.022 -3.949 5.427 1.00 74.69 81 MET A CA 1
ATOM 666 C C . MET A 1 81 ? 16.514 -4.174 5.691 1.00 74.69 81 MET A C 1
ATOM 668 O O . MET A 1 81 ? 16.894 -4.729 6.720 1.00 74.69 81 MET A O 1
ATOM 672 N N . GLY A 1 82 ? 17.372 -3.807 4.740 1.00 61.00 82 GLY A N 1
ATOM 673 C CA . GLY A 1 82 ? 18.813 -3.977 4.854 1.00 61.00 82 GLY A CA 1
ATOM 674 C C . GLY A 1 82 ? 19.460 -2.829 5.625 1.00 61.00 82 GLY A C 1
ATOM 675 O O . GLY A 1 82 ? 19.315 -1.671 5.248 1.00 61.00 82 GLY A O 1
ATOM 676 N N . GLY A 1 83 ? 20.298 -3.144 6.618 1.00 51.59 83 GLY A N 1
ATOM 677 C CA . GLY A 1 83 ? 21.120 -2.167 7.359 1.00 51.59 83 GLY A CA 1
ATOM 678 C C . GLY A 1 83 ? 22.175 -1.405 6.531 1.00 51.59 83 GLY A C 1
ATOM 679 O O . GLY A 1 83 ? 23.064 -0.787 7.103 1.00 51.59 83 GLY A O 1
ATOM 680 N N . ASN A 1 84 ? 22.097 -1.461 5.196 1.00 46.53 84 ASN A N 1
ATOM 681 C CA . ASN A 1 84 ? 22.941 -0.721 4.252 1.00 46.53 84 ASN A CA 1
ATOM 682 C C . ASN A 1 84 ? 22.296 0.589 3.762 1.00 46.53 84 ASN A C 1
ATOM 684 O O . ASN A 1 84 ? 22.907 1.293 2.956 1.00 46.53 84 ASN A O 1
ATOM 688 N N . SER A 1 85 ? 21.086 0.917 4.222 1.00 50.34 85 SER A N 1
ATOM 689 C CA . SER A 1 85 ? 20.468 2.221 3.980 1.00 50.34 85 SER A CA 1
ATOM 690 C C . SER A 1 85 ? 20.611 3.108 5.207 1.00 50.34 85 SER A C 1
ATOM 692 O O . SER A 1 85 ? 20.205 2.740 6.307 1.00 50.34 85 SER A O 1
ATOM 694 N N . ALA A 1 86 ? 21.142 4.312 5.006 1.00 49.06 86 ALA A N 1
ATOM 695 C CA . ALA A 1 86 ? 20.981 5.397 5.962 1.00 49.06 86 ALA A CA 1
ATOM 696 C C . ALA A 1 86 ? 19.560 5.951 5.794 1.00 49.06 86 ALA A C 1
ATOM 698 O O . ALA A 1 86 ? 19.315 6.862 4.996 1.00 49.06 86 ALA A O 1
ATOM 699 N N . VAL A 1 87 ? 18.603 5.325 6.478 1.00 55.28 87 VAL A N 1
ATOM 700 C CA . VAL A 1 87 ? 17.283 5.919 6.680 1.00 55.28 87 VAL A CA 1
ATOM 701 C C . VAL A 1 87 ? 17.467 7.033 7.710 1.00 55.28 87 VAL A C 1
ATOM 703 O O . VAL A 1 87 ? 18.022 6.796 8.782 1.00 55.28 87 VAL A O 1
ATOM 706 N N . ASP A 1 88 ? 17.053 8.258 7.388 1.00 49.97 88 ASP A N 1
ATOM 707 C CA . ASP A 1 88 ? 17.000 9.330 8.385 1.00 49.97 88 ASP A CA 1
ATOM 708 C C . ASP A 1 88 ? 15.913 8.9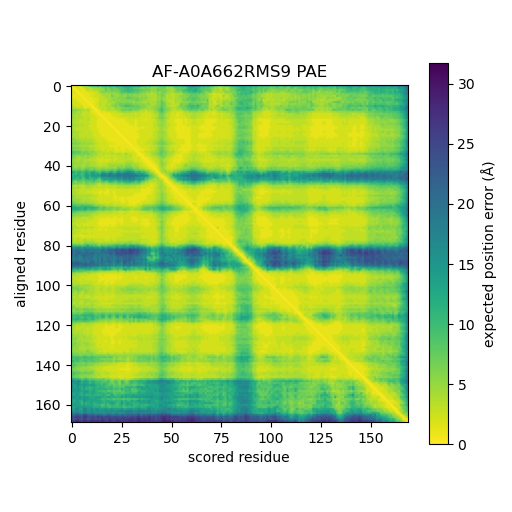72 9.415 1.00 49.97 88 ASP A C 1
ATOM 710 O O . ASP A 1 88 ? 14.727 9.220 9.190 1.00 49.97 88 ASP A O 1
ATOM 714 N N . GLY A 1 89 ? 16.312 8.345 10.526 1.00 49.91 89 GLY A N 1
ATOM 715 C CA . GLY A 1 89 ? 15.447 7.958 11.648 1.00 49.91 89 GLY A CA 1
ATOM 716 C C . GLY A 1 89 ? 15.219 6.450 11.799 1.00 49.91 89 GLY A C 1
ATOM 717 O O . GLY A 1 89 ? 15.566 5.658 10.928 1.00 49.91 89 GLY A O 1
ATOM 718 N N . ASP A 1 90 ? 14.632 6.062 12.937 1.00 48.88 90 ASP A N 1
ATOM 719 C CA . ASP A 1 90 ? 14.223 4.679 13.201 1.00 48.88 90 ASP A CA 1
ATOM 720 C C . ASP A 1 90 ? 13.152 4.286 12.177 1.00 48.88 90 ASP A C 1
ATOM 722 O O . ASP A 1 90 ? 12.152 4.992 12.038 1.00 48.88 90 ASP A O 1
ATOM 726 N N . ALA A 1 91 ? 13.381 3.234 11.395 1.00 54.88 91 ALA A N 1
ATOM 727 C CA . ALA A 1 91 ? 12.528 2.836 10.270 1.00 54.88 91 ALA A CA 1
ATOM 728 C C . ALA A 1 91 ? 11.481 1.787 10.671 1.00 54.88 91 ALA A C 1
ATOM 730 O O . ALA A 1 91 ? 10.946 1.098 9.804 1.00 54.88 91 ALA A O 1
ATOM 731 N N . ASP A 1 92 ? 11.216 1.649 11.974 1.00 66.88 92 ASP A N 1
ATOM 732 C CA . ASP A 1 92 ? 10.253 0.687 12.498 1.00 66.88 92 ASP A CA 1
ATOM 733 C C . ASP A 1 92 ? 8.841 1.095 12.060 1.00 66.88 92 ASP A C 1
ATOM 735 O O . ASP A 1 92 ? 8.249 2.052 12.570 1.00 66.88 92 ASP A O 1
ATOM 739 N N . ALA A 1 93 ? 8.370 0.459 10.993 1.00 72.50 93 ALA A N 1
ATOM 740 C CA . ALA A 1 93 ? 7.109 0.744 10.338 1.00 72.50 93 ALA A CA 1
ATOM 741 C C . ALA A 1 93 ? 6.160 -0.417 10.569 1.00 72.50 93 ALA A C 1
ATOM 743 O O . ALA A 1 93 ? 6.501 -1.564 10.277 1.00 72.50 93 ALA A O 1
ATOM 744 N N . ASP A 1 94 ? 4.941 -0.110 11.004 1.00 86.75 94 ASP A N 1
ATOM 745 C CA . ASP A 1 94 ? 3.915 -1.135 11.155 1.00 86.75 94 ASP A CA 1
ATOM 746 C C . ASP A 1 94 ? 3.520 -1.688 9.782 1.00 86.75 94 ASP A C 1
ATOM 748 O O . ASP A 1 94 ? 3.328 -2.891 9.612 1.00 86.75 94 ASP A O 1
ATOM 752 N N . VAL A 1 95 ? 3.406 -0.805 8.781 1.00 92.38 95 VAL A N 1
ATOM 753 C CA . VAL A 1 95 ? 2.957 -1.148 7.428 1.00 92.38 95 VAL A CA 1
ATOM 754 C C . VAL A 1 95 ? 3.804 -0.447 6.373 1.00 92.38 95 VAL A C 1
ATOM 756 O O . VAL A 1 95 ? 4.021 0.761 6.430 1.00 92.38 95 VAL A O 1
ATOM 759 N N . ILE A 1 96 ? 4.193 -1.184 5.335 1.00 94.56 96 ILE A N 1
ATOM 760 C CA . ILE A 1 96 ? 4.726 -0.616 4.098 1.00 94.56 96 ILE A CA 1
ATOM 761 C C . ILE A 1 96 ? 3.665 -0.699 3.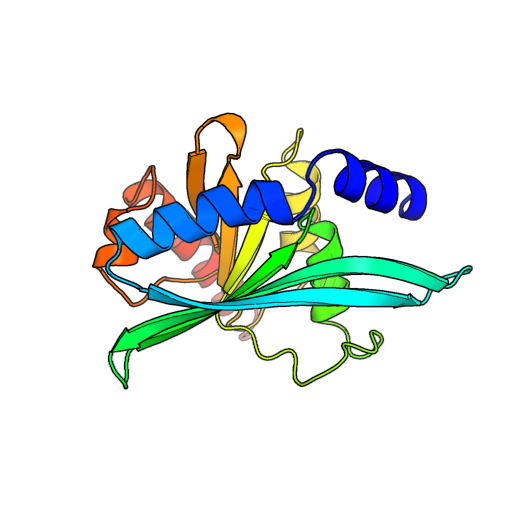000 1.00 94.56 96 ILE A C 1
ATOM 763 O O . ILE A 1 96 ? 3.114 -1.765 2.730 1.00 94.56 96 ILE A O 1
ATOM 767 N N . VAL A 1 97 ? 3.390 0.412 2.326 1.00 96.81 97 VAL A N 1
ATOM 768 C CA . VAL A 1 97 ? 2.486 0.477 1.177 1.00 96.81 97 VAL A CA 1
ATOM 769 C C . VAL A 1 97 ? 3.285 0.696 -0.097 1.00 96.81 97 VAL A C 1
ATOM 771 O O . VAL A 1 97 ? 4.134 1.583 -0.185 1.00 96.81 97 VAL A O 1
ATOM 774 N N . VAL A 1 98 ? 2.983 -0.108 -1.110 1.00 96.69 98 VAL A N 1
ATOM 775 C CA . VAL A 1 98 ? 3.571 -0.012 -2.450 1.00 96.69 98 VAL A CA 1
ATOM 776 C C . VAL A 1 98 ? 2.463 -0.003 -3.502 1.00 96.69 98 VAL A C 1
ATOM 778 O O . VAL A 1 98 ? 1.408 -0.591 -3.278 1.00 96.69 98 VAL A O 1
ATOM 781 N N . PRO A 1 99 ? 2.650 0.626 -4.667 1.00 96.94 99 PRO A N 1
ATOM 782 C CA . PRO A 1 99 ? 1.663 0.602 -5.737 1.00 96.94 99 PRO A CA 1
ATOM 783 C C . PRO A 1 99 ? 1.608 -0.761 -6.438 1.00 96.94 99 PRO A C 1
ATOM 785 O O . PRO A 1 99 ? 2.532 -1.577 -6.357 1.00 96.94 99 PRO A O 1
ATOM 788 N N . THR A 1 100 ? 0.546 -0.985 -7.210 1.00 94.31 100 THR A N 1
ATOM 789 C CA . THR A 1 100 ? 0.477 -2.088 -8.172 1.00 94.31 100 THR A CA 1
ATOM 790 C C . THR A 1 100 ? 1.574 -1.984 -9.238 1.00 94.31 100 THR A C 1
ATOM 792 O O . THR A 1 100 ? 1.995 -0.909 -9.680 1.00 94.31 100 THR A O 1
ATOM 795 N N . GLU A 1 101 ? 2.029 -3.151 -9.692 1.00 91.06 101 GLU A N 1
ATOM 796 C CA . GLU A 1 101 ? 3.049 -3.289 -10.729 1.00 91.06 101 GLU A CA 1
ATOM 797 C C . GLU A 1 101 ? 2.422 -3.805 -12.026 1.00 91.06 101 GLU A C 1
ATOM 799 O O . GLU A 1 101 ? 1.465 -4.578 -12.012 1.00 91.06 101 GLU A O 1
ATOM 804 N N . LYS A 1 102 ? 3.001 -3.435 -13.176 1.00 87.75 102 LYS A N 1
ATOM 805 C CA . LYS A 1 102 ? 2.501 -3.878 -14.497 1.00 87.75 102 LYS A CA 1
ATOM 806 C C . LYS A 1 102 ? 2.518 -5.398 -14.674 1.00 87.75 102 LYS A C 1
ATOM 808 O O . LYS A 1 102 ? 1.806 -5.936 -15.515 1.00 87.75 102 LYS A O 1
ATOM 813 N N . THR A 1 103 ? 3.390 -6.079 -13.940 1.00 88.44 103 THR A N 1
ATOM 814 C CA . THR A 1 103 ? 3.534 -7.534 -13.975 1.00 88.44 103 THR A CA 1
ATOM 815 C C . THR A 1 103 ? 3.668 -8.044 -12.544 1.00 88.44 103 THR A C 1
ATOM 817 O O . THR A 1 103 ? 4.162 -7.306 -11.693 1.00 88.44 103 THR A O 1
ATOM 820 N N . PRO A 1 104 ? 3.309 -9.304 -12.261 1.00 87.19 104 PRO A N 1
ATOM 821 C CA . PRO A 1 104 ? 3.493 -9.881 -10.930 1.00 87.19 104 PRO A CA 1
ATOM 822 C C . PRO A 1 104 ? 4.966 -10.168 -10.587 1.00 87.19 104 PRO A C 1
ATOM 824 O O . PRO A 1 104 ? 5.273 -10.470 -9.438 1.00 87.19 104 PRO A O 1
ATOM 827 N N . ALA A 1 105 ? 5.885 -10.090 -11.558 1.00 89.81 105 ALA A N 1
ATOM 828 C CA . ALA A 1 105 ? 7.278 -10.499 -11.389 1.00 89.81 105 ALA A CA 1
ATOM 829 C C . ALA A 1 105 ? 8.014 -9.798 -10.225 1.00 89.81 105 ALA A C 1
ATOM 831 O O . ALA A 1 105 ? 8.669 -10.513 -9.472 1.00 89.81 105 ALA A O 1
ATOM 832 N N . PRO A 1 106 ? 7.892 -8.470 -9.995 1.00 91.06 106 PRO A N 1
ATOM 833 C CA . PRO A 1 106 ? 8.551 -7.810 -8.866 1.00 91.06 106 PRO A CA 1
ATOM 834 C C . PRO A 1 106 ? 8.102 -8.359 -7.508 1.00 91.06 106 PRO A C 1
ATOM 836 O O . PRO A 1 106 ? 8.939 -8.622 -6.652 1.00 91.06 106 PRO A O 1
ATOM 839 N N . PHE A 1 107 ? 6.800 -8.603 -7.336 1.00 91.12 107 PHE A N 1
ATOM 840 C CA . PHE A 1 107 ? 6.247 -9.176 -6.107 1.00 91.12 107 PHE A CA 1
ATOM 841 C C . PHE A 1 107 ? 6.670 -10.635 -5.907 1.00 91.12 107 PHE A C 1
ATOM 843 O O . PHE A 1 107 ? 7.002 -11.028 -4.792 1.00 91.12 107 PHE A O 1
ATOM 850 N N . ILE A 1 108 ? 6.690 -11.437 -6.978 1.00 87.94 108 ILE A N 1
ATOM 851 C CA . ILE A 1 108 ? 7.135 -12.838 -6.916 1.00 87.94 108 ILE A CA 1
ATOM 852 C C . ILE A 1 108 ? 8.622 -12.919 -6.556 1.00 87.94 108 ILE A C 1
ATOM 854 O O . ILE A 1 108 ? 8.987 -13.708 -5.686 1.00 87.94 108 ILE A O 1
ATOM 858 N N . SER A 1 109 ? 9.469 -12.111 -7.203 1.00 89.62 109 SER A N 1
ATOM 859 C CA . SER A 1 109 ? 10.898 -12.026 -6.884 1.00 89.62 109 SER A CA 1
ATOM 860 C C . SER A 1 109 ? 11.105 -11.611 -5.436 1.00 89.62 109 SER A C 1
ATOM 862 O O . SER A 1 109 ? 11.744 -12.352 -4.695 1.00 89.62 109 SER A O 1
ATOM 864 N N . PHE A 1 110 ? 10.469 -10.517 -5.005 1.00 90.44 110 PHE A N 1
ATOM 865 C CA . PHE A 1 110 ? 10.566 -10.035 -3.631 1.00 90.44 110 PHE A CA 1
ATOM 866 C C . PHE A 1 110 ? 10.175 -11.117 -2.615 1.00 90.44 110 PHE A C 1
ATOM 868 O O . PHE A 1 110 ? 10.938 -11.430 -1.705 1.00 90.44 110 PHE A O 1
ATOM 875 N N . PHE A 1 111 ? 9.017 -11.755 -2.816 1.00 85.62 111 PHE A N 1
ATOM 876 C CA . PHE A 1 111 ? 8.535 -12.807 -1.923 1.00 85.62 111 PHE A CA 1
ATOM 877 C C . PHE A 1 111 ? 9.444 -14.037 -1.904 1.00 85.62 111 PHE A C 1
ATOM 879 O O . PHE A 1 111 ? 9.495 -14.740 -0.900 1.00 85.62 111 PHE A O 1
ATOM 886 N N . ARG A 1 112 ? 10.140 -14.350 -2.998 1.00 84.94 112 ARG A N 1
ATOM 887 C CA . ARG A 1 112 ? 11.052 -15.497 -3.058 1.00 84.94 112 ARG A CA 1
ATOM 888 C C . ARG A 1 112 ? 12.406 -15.194 -2.419 1.00 84.94 112 ARG A C 1
ATOM 890 O O . ARG A 1 112 ? 12.986 -16.084 -1.810 1.00 84.94 112 ARG A O 1
ATOM 897 N N . GLU A 1 113 ? 12.906 -13.980 -2.605 1.00 88.06 113 GLU A N 1
ATOM 898 C CA . GLU A 1 113 ? 14.296 -13.605 -2.324 1.00 88.06 113 GLU A CA 1
ATOM 899 C C . GLU A 1 113 ? 14.490 -13.022 -0.922 1.00 88.06 113 GLU A C 1
ATOM 901 O O . GLU A 1 113 ? 15.600 -13.080 -0.397 1.00 88.06 113 GLU A O 1
ATOM 906 N N . HIS A 1 114 ? 13.425 -12.519 -0.294 1.00 84.19 114 HIS A N 1
ATOM 907 C CA . HIS A 1 114 ? 13.506 -11.894 1.022 1.00 84.19 114 HIS A CA 1
ATOM 908 C C . HIS A 1 114 ? 12.669 -12.632 2.067 1.00 84.19 114 HIS A C 1
ATOM 910 O O . HIS A 1 114 ? 11.569 -13.140 1.797 1.00 84.19 114 HIS A O 1
ATOM 916 N N . ASP A 1 115 ? 13.219 -12.689 3.278 1.00 80.25 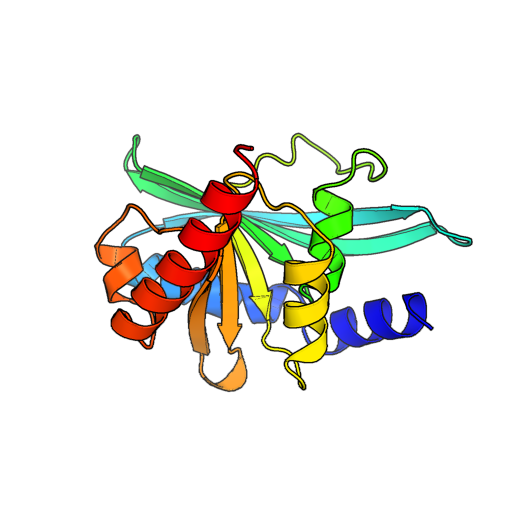115 ASP A N 1
ATOM 917 C CA . ASP A 1 115 ? 12.466 -13.027 4.473 1.00 80.25 115 ASP A CA 1
ATOM 918 C C . ASP A 1 115 ? 11.960 -11.738 5.112 1.00 80.25 115 ASP A C 1
ATOM 920 O O . ASP A 1 115 ? 12.726 -10.811 5.355 1.00 80.25 115 ASP A O 1
ATOM 924 N N . VAL A 1 116 ? 10.651 -11.673 5.300 1.00 73.94 116 VAL A N 1
ATOM 925 C CA . VAL A 1 116 ? 9.909 -10.454 5.637 1.00 73.94 116 VAL A CA 1
ATOM 926 C C . VAL A 1 116 ? 9.519 -10.395 7.110 1.00 73.94 116 VAL A C 1
ATOM 928 O O . VAL A 1 116 ? 8.920 -9.410 7.524 1.00 73.94 116 VAL A O 1
ATOM 931 N N . GLY A 1 117 ? 9.888 -11.404 7.910 1.00 75.44 117 GLY A N 1
ATOM 932 C CA . GLY A 1 117 ? 9.673 -11.398 9.359 1.00 75.44 117 GLY A CA 1
ATOM 933 C C . GLY A 1 117 ? 8.212 -11.133 9.710 1.00 75.44 117 GLY A C 1
ATOM 934 O O . GLY A 1 117 ? 7.340 -11.785 9.158 1.00 75.44 117 GLY A O 1
ATOM 935 N N . GLU A 1 118 ? 7.937 -10.160 10.579 1.00 75.06 118 GLU A N 1
ATOM 936 C CA . GLU A 1 118 ? 6.574 -9.743 10.963 1.00 75.06 118 GLU A CA 1
ATOM 937 C C . GLU A 1 118 ? 6.043 -8.531 10.169 1.00 75.06 118 GLU A C 1
ATOM 939 O O . GLU A 1 118 ? 4.959 -8.023 10.453 1.00 75.06 118 GLU A O 1
ATOM 944 N N . MET A 1 119 ? 6.778 -8.072 9.152 1.00 79.50 119 MET A N 1
ATOM 945 C CA . MET A 1 119 ? 6.446 -6.876 8.376 1.00 79.50 119 MET A CA 1
ATOM 946 C C . MET A 1 119 ? 5.095 -7.001 7.665 1.00 79.50 119 MET A C 1
ATOM 948 O O . MET A 1 119 ? 4.820 -8.012 7.014 1.00 79.50 119 MET A O 1
ATOM 952 N N . MET A 1 120 ? 4.278 -5.945 7.695 1.00 89.31 120 MET A N 1
ATOM 953 C CA . MET A 1 120 ? 3.070 -5.860 6.872 1.00 89.31 120 MET A CA 1
ATOM 954 C C . MET A 1 120 ? 3.352 -5.092 5.585 1.00 89.31 120 MET A C 1
ATOM 956 O O . MET A 1 120 ? 3.900 -3.993 5.613 1.00 89.31 120 MET A O 1
ATOM 960 N N . ILE A 1 121 ? 2.941 -5.653 4.446 1.00 92.69 121 ILE A N 1
ATOM 961 C CA . ILE A 1 121 ? 3.035 -4.980 3.148 1.00 92.69 121 ILE A CA 1
ATOM 962 C C . ILE A 1 121 ? 1.667 -4.961 2.488 1.00 92.69 121 ILE A C 1
ATOM 964 O O . ILE A 1 121 ? 1.081 -6.018 2.227 1.00 92.69 121 ILE A O 1
ATOM 968 N N . TRP A 1 122 ? 1.169 -3.768 2.183 1.00 94.75 122 TRP A N 1
ATOM 969 C CA . TRP A 1 122 ? -0.077 -3.559 1.453 1.00 94.75 122 TRP A CA 1
ATOM 970 C C . TRP A 1 122 ? 0.196 -3.011 0.057 1.00 94.75 122 TRP A C 1
ATOM 972 O O . TRP A 1 122 ? 1.201 -2.347 -0.199 1.00 94.75 122 TRP A O 1
ATOM 982 N N . VAL A 1 123 ? -0.713 -3.314 -0.862 1.00 95.12 123 VAL A N 1
ATOM 983 C CA . VAL A 1 123 ? -0.621 -2.914 -2.262 1.00 95.12 123 VAL A CA 1
ATOM 984 C C . VAL A 1 123 ? -1.748 -1.950 -2.572 1.00 95.12 123 VAL A C 1
ATOM 986 O O . VAL A 1 123 ? -2.920 -2.300 -2.444 1.00 95.12 123 VAL A O 1
ATOM 989 N N . ALA A 1 124 ? -1.378 -0.746 -2.992 1.00 96.56 124 ALA A N 1
ATOM 990 C CA . ALA A 1 124 ? -2.292 0.281 -3.449 1.00 96.56 124 ALA A CA 1
ATOM 991 C C . ALA A 1 124 ? -2.514 0.161 -4.962 1.00 96.56 124 ALA A C 1
ATOM 993 O O . ALA A 1 124 ? -1.586 0.286 -5.764 1.00 96.56 124 ALA A O 1
ATOM 994 N N . ASP A 1 125 ? -3.760 -0.048 -5.367 1.00 95.19 125 ASP A N 1
ATOM 995 C CA . ASP A 1 125 ? -4.184 0.166 -6.744 1.00 95.19 125 ASP A CA 1
ATOM 996 C C . ASP A 1 125 ? -4.647 1.618 -6.878 1.00 95.19 125 ASP A C 1
ATOM 998 O O . ASP A 1 125 ? -5.764 1.964 -6.489 1.00 95.19 125 ASP A O 1
ATOM 1002 N N . VAL A 1 126 ? -3.754 2.460 -7.399 1.00 94.38 126 VAL A N 1
ATOM 1003 C CA . VAL A 1 126 ? -3.991 3.896 -7.602 1.00 94.38 126 VAL A CA 1
ATOM 1004 C C . VAL A 1 126 ? -5.120 4.146 -8.599 1.00 94.38 126 VAL A C 1
ATOM 1006 O O . VAL A 1 126 ? -5.937 5.033 -8.385 1.00 94.38 126 VAL A O 1
ATOM 1009 N N . GLU A 1 127 ? -5.216 3.352 -9.669 1.00 92.25 127 GLU A N 1
ATOM 1010 C CA . GLU A 1 127 ? -6.253 3.545 -10.691 1.00 92.25 127 GLU A CA 1
ATOM 1011 C C . GLU A 1 127 ? -7.645 3.221 -10.145 1.00 92.25 127 GLU A C 1
ATOM 1013 O O . GLU A 1 127 ? -8.628 3.874 -10.497 1.00 92.25 127 GLU A O 1
ATOM 1018 N N . ARG A 1 128 ? -7.737 2.204 -9.283 1.00 94.06 128 ARG A N 1
ATOM 1019 C CA . ARG A 1 128 ? -9.001 1.789 -8.657 1.00 94.06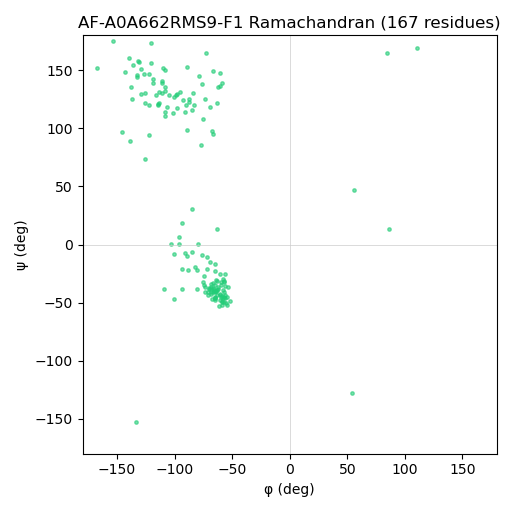 128 ARG A CA 1
ATOM 1020 C C . ARG A 1 128 ? -9.279 2.466 -7.321 1.00 94.06 128 ARG A C 1
ATOM 1022 O O . ARG A 1 128 ? -10.369 2.284 -6.787 1.00 94.06 128 ARG A O 1
ATOM 1029 N N . HIS A 1 129 ? -8.320 3.221 -6.797 1.00 94.75 129 HIS A N 1
ATOM 1030 C CA . HIS A 1 129 ? -8.363 3.854 -5.480 1.00 94.75 129 HIS A CA 1
ATOM 1031 C C . HIS A 1 129 ? -8.607 2.863 -4.331 1.00 94.75 129 HIS A C 1
ATOM 1033 O O . HIS A 1 129 ? -9.459 3.063 -3.461 1.00 94.75 129 HIS A O 1
ATOM 1039 N N . THR A 1 130 ? -7.870 1.751 -4.343 1.00 94.19 130 THR A N 1
ATOM 1040 C CA . THR A 1 130 ? -8.045 0.658 -3.372 1.00 94.19 130 THR A CA 1
ATOM 1041 C C . THR A 1 130 ? -6.739 0.188 -2.746 1.00 94.19 130 THR A C 1
ATOM 1043 O O . THR A 1 130 ? -5.672 0.362 -3.329 1.00 94.19 130 THR A O 1
ATOM 1046 N N . LEU A 1 131 ? -6.835 -0.444 -1.573 1.00 94.44 131 LEU A N 1
ATOM 1047 C CA . LEU A 1 131 ? -5.741 -1.176 -0.938 1.00 94.44 131 LEU A CA 1
ATOM 1048 C C . LEU A 1 131 ? -6.142 -2.633 -0.703 1.00 94.44 131 LEU A C 1
ATOM 1050 O O . LEU A 1 131 ? -7.295 -2.926 -0.386 1.00 94.44 131 LEU A O 1
ATOM 1054 N N . ASP A 1 132 ? -5.163 -3.528 -0.791 1.00 92.25 132 ASP A N 1
ATOM 1055 C CA . ASP A 1 132 ? -5.277 -4.923 -0.370 1.00 92.25 132 ASP A CA 1
ATOM 1056 C C . ASP A 1 132 ? -3.948 -5.397 0.252 1.00 92.25 132 ASP A C 1
ATOM 1058 O O . ASP A 1 132 ? -2.874 -4.954 -0.167 1.00 92.25 132 ASP A O 1
ATOM 1062 N N . PRO A 1 133 ? -3.967 -6.319 1.227 1.00 91.44 133 PRO A N 1
ATOM 1063 C CA . PRO A 1 133 ? -2.746 -6.819 1.835 1.00 91.44 133 PRO A CA 1
ATOM 1064 C C . PRO A 1 133 ? -2.047 -7.811 0.902 1.00 91.44 133 PRO A C 1
ATOM 1066 O O . PRO A 1 133 ? -2.671 -8.687 0.294 1.00 91.44 133 PRO A O 1
ATOM 1069 N N . PHE A 1 134 ? -0.725 -7.693 0.828 1.00 89.44 134 PHE A N 1
ATOM 1070 C CA . PHE A 1 134 ? 0.149 -8.653 0.162 1.00 89.44 134 PHE A CA 1
ATOM 1071 C C . PHE A 1 134 ? 0.826 -9.580 1.174 1.00 89.44 134 PHE A C 1
ATOM 1073 O O . PHE A 1 134 ? 0.809 -10.797 0.990 1.00 89.44 134 PHE A O 1
ATOM 1080 N N . ILE A 1 135 ? 1.370 -9.013 2.254 1.00 86.94 135 ILE A N 1
ATOM 1081 C CA . ILE A 1 135 ? 2.035 -9.723 3.354 1.00 86.94 135 ILE A CA 1
ATOM 1082 C C . ILE A 1 135 ? 1.512 -9.182 4.692 1.00 86.94 135 ILE A C 1
ATOM 1084 O O . ILE A 1 135 ? 1.241 -7.987 4.814 1.00 86.94 135 ILE A O 1
ATOM 1088 N N . GLY A 1 136 ? 1.408 -10.062 5.691 1.00 81.62 136 GLY A N 1
ATOM 1089 C CA . GLY A 1 136 ? 0.985 -9.713 7.047 1.00 81.62 136 GLY A CA 1
ATOM 1090 C C . GLY A 1 136 ? -0.535 -9.670 7.229 1.00 81.62 136 GLY A C 1
ATOM 1091 O O . GLY A 1 136 ? -1.298 -9.682 6.260 1.00 81.62 136 GLY A O 1
ATOM 1092 N N . ILE A 1 137 ? -0.977 -9.675 8.490 1.00 79.31 137 ILE A N 1
ATOM 1093 C CA . ILE A 1 137 ? -2.398 -9.713 8.868 1.00 79.31 137 ILE A CA 1
ATOM 1094 C C . ILE A 1 137 ? -2.771 -8.401 9.563 1.00 79.31 137 ILE A C 1
ATOM 1096 O O . ILE A 1 137 ? -2.202 -8.124 10.621 1.00 79.31 137 ILE A O 1
ATOM 1100 N N . PRO A 1 138 ? -3.746 -7.622 9.053 1.00 83.69 138 PRO A N 1
ATOM 1101 C CA . PRO A 1 138 ? -4.288 -6.513 9.831 1.00 83.69 138 PRO A CA 1
ATOM 1102 C C . PRO A 1 138 ? -4.957 -7.048 11.108 1.00 83.69 138 PRO A C 1
ATOM 1104 O O . PRO A 1 138 ? -5.724 -8.008 11.064 1.00 83.69 138 PRO A O 1
ATOM 1107 N N . GLN A 1 139 ? -4.706 -6.414 12.250 1.00 83.12 139 GLN A N 1
ATOM 1108 C CA . GLN A 1 139 ? -5.384 -6.768 13.507 1.00 83.12 139 GLN A CA 1
ATOM 1109 C C . GLN A 1 139 ? -6.700 -5.995 13.701 1.00 83.12 139 GLN A C 1
ATOM 1111 O O . GLN A 1 139 ? -7.582 -6.421 14.448 1.00 83.12 139 GLN A O 1
ATOM 1116 N N . ASP A 1 140 ? -6.847 -4.846 13.037 1.00 89.44 140 ASP A N 1
ATOM 1117 C CA . ASP A 1 140 ? -8.032 -3.997 13.139 1.00 89.44 140 ASP A CA 1
ATOM 1118 C C . ASP A 1 140 ? -9.102 -4.431 12.118 1.00 89.44 140 ASP A C 1
ATOM 1120 O O . ASP A 1 140 ? -8.854 -4.527 10.914 1.00 89.44 140 ASP A O 1
ATOM 1124 N N . LYS A 1 141 ? -10.313 -4.709 12.616 1.00 89.25 141 LYS A N 1
ATOM 1125 C CA . LYS A 1 141 ? -11.430 -5.210 11.803 1.00 89.25 141 LYS A CA 1
ATOM 1126 C C . LYS A 1 141 ? -11.951 -4.171 10.822 1.00 89.25 141 LYS A C 1
ATOM 1128 O O . LYS A 1 141 ? -12.392 -4.542 9.736 1.00 89.25 141 LYS A O 1
ATOM 1133 N N . GLU A 1 142 ? -11.923 -2.891 11.190 1.00 93.19 142 GLU A N 1
ATOM 1134 C CA . GLU A 1 142 ? -12.357 -1.822 10.297 1.00 93.19 142 GLU A CA 1
ATOM 1135 C C . GLU A 1 142 ? -11.393 -1.712 9.106 1.00 93.19 142 GLU A C 1
ATOM 1137 O O . GLU A 1 142 ? -11.854 -1.584 7.972 1.00 93.19 142 GLU A O 1
ATOM 1142 N N . ILE A 1 143 ? -10.085 -1.898 9.332 1.00 92.88 143 ILE A N 1
ATOM 1143 C CA . ILE A 1 143 ? -9.082 -2.024 8.260 1.00 92.88 143 ILE A CA 1
ATOM 1144 C C . ILE A 1 143 ? -9.365 -3.244 7.377 1.00 92.88 143 ILE A C 1
ATOM 1146 O O . ILE A 1 143 ? -9.485 -3.096 6.162 1.00 92.88 143 ILE A O 1
ATOM 1150 N N . GLU A 1 144 ? -9.524 -4.437 7.965 1.00 90.19 144 GLU A N 1
ATOM 1151 C CA . GLU A 1 144 ? -9.777 -5.673 7.201 1.00 90.19 144 GLU A CA 1
ATOM 1152 C C . GLU A 1 144 ? -11.033 -5.554 6.323 1.00 90.19 144 GLU A C 1
ATOM 1154 O O . GLU A 1 144 ? -11.039 -5.984 5.169 1.00 90.19 144 GLU A O 1
ATOM 1159 N N . SER A 1 145 ? -12.094 -4.942 6.857 1.00 89.56 145 SER A N 1
ATOM 1160 C CA . SER A 1 145 ? -13.367 -4.770 6.154 1.00 89.56 145 SER A CA 1
ATOM 1161 C C . SER A 1 145 ? -13.325 -3.745 5.017 1.00 89.56 145 SER A C 1
ATOM 1163 O O . SER A 1 145 ? -14.180 -3.791 4.135 1.00 89.56 145 SER A O 1
ATOM 1165 N N . ASN A 1 146 ? -12.348 -2.834 5.031 1.00 92.25 146 ASN A N 1
ATOM 1166 C CA . ASN A 1 146 ? -12.208 -1.763 4.044 1.00 92.25 146 ASN A CA 1
ATOM 1167 C C . ASN A 1 146 ? -11.358 -2.181 2.829 1.00 92.25 146 ASN A C 1
ATOM 1169 O O . ASN A 1 146 ? -11.301 -1.448 1.841 1.00 92.25 146 ASN A O 1
ATOM 1173 N N . PHE A 1 147 ? -10.696 -3.343 2.879 1.00 91.44 147 PHE A N 1
ATOM 1174 C CA . PHE A 1 147 ? -9.996 -3.904 1.722 1.00 91.44 147 PHE A CA 1
ATOM 1175 C C . PHE A 1 147 ? -10.963 -4.309 0.606 1.00 91.44 147 PHE A C 1
ATOM 1177 O O . PHE A 1 147 ? -12.091 -4.730 0.863 1.00 91.44 147 PHE A O 1
ATOM 1184 N N . THR A 1 148 ? -10.503 -4.234 -0.646 1.00 85.19 148 THR A N 1
ATOM 1185 C CA . THR A 1 148 ? -11.323 -4.542 -1.833 1.00 85.19 148 THR A CA 1
ATOM 1186 C C . THR A 1 148 ? -11.883 -5.955 -1.792 1.00 85.19 148 THR A C 1
ATOM 1188 O O . THR A 1 148 ? -13.008 -6.206 -2.228 1.00 85.19 148 THR A O 1
ATOM 1191 N N . ASN A 1 149 ? -11.076 -6.910 -1.323 1.00 77.50 149 ASN A N 1
ATOM 1192 C CA . ASN A 1 149 ? -11.482 -8.302 -1.228 1.00 77.50 149 ASN A CA 1
ATOM 1193 C C . ASN A 1 149 ? -10.987 -8.933 0.084 1.00 77.50 149 ASN A C 1
ATOM 1195 O O . ASN A 1 149 ? -9.921 -9.560 0.104 1.00 77.50 149 ASN A O 1
ATOM 1199 N N . PRO A 1 150 ? -11.782 -8.836 1.167 1.00 72.75 150 PRO A N 1
ATOM 1200 C CA . PRO A 1 150 ? -11.420 -9.376 2.478 1.00 72.75 150 PRO A CA 1
ATOM 1201 C C . PRO A 1 150 ? -11.114 -10.885 2.460 1.00 72.75 150 PRO A C 1
ATOM 1203 O O . PRO A 1 150 ? -10.233 -11.365 3.173 1.00 72.75 150 PRO A O 1
ATOM 1206 N N . ASP A 1 151 ? -11.768 -11.664 1.594 1.00 73.25 151 ASP A N 1
ATOM 1207 C CA . ASP A 1 151 ? -11.493 -13.102 1.480 1.00 73.25 151 ASP A CA 1
ATOM 1208 C C . ASP A 1 151 ? -10.166 -13.391 0.771 1.00 73.25 151 ASP A C 1
ATOM 1210 O O . ASP A 1 151 ? -9.438 -14.320 1.138 1.00 73.25 151 ASP A O 1
ATOM 1214 N N . LYS A 1 152 ? -9.813 -12.592 -0.240 1.00 70.56 152 LYS A N 1
ATOM 1215 C CA . LYS A 1 152 ? -8.507 -12.678 -0.904 1.00 70.56 152 LYS A CA 1
ATOM 1216 C C . LYS A 1 152 ? -7.389 -12.230 0.035 1.00 70.56 152 LYS A C 1
ATOM 1218 O O . LYS A 1 152 ? -6.350 -12.890 0.059 1.00 70.56 152 LYS A O 1
ATOM 1223 N N . ALA A 1 153 ? -7.633 -11.203 0.848 1.00 66.75 153 ALA A N 1
ATOM 1224 C CA . ALA A 1 153 ? -6.736 -10.772 1.914 1.00 66.75 153 ALA A CA 1
ATOM 1225 C C . ALA A 1 153 ? -6.407 -11.930 2.874 1.00 66.75 153 ALA A C 1
ATOM 1227 O O . ALA A 1 153 ? -5.242 -12.291 3.044 1.00 66.75 153 ALA A O 1
ATOM 1228 N N . ARG A 1 154 ? -7.428 -12.626 3.394 1.00 69.50 154 ARG A N 1
ATOM 1229 C CA . ARG A 1 154 ? -7.249 -13.816 4.256 1.00 69.50 154 ARG A CA 1
ATOM 1230 C C . ARG A 1 154 ? -6.480 -14.956 3.580 1.00 69.50 154 ARG A C 1
ATOM 1232 O O . ARG A 1 154 ? -5.730 -15.692 4.230 1.00 69.50 154 ARG A O 1
ATOM 1239 N N . ARG A 1 155 ? -6.655 -15.139 2.268 1.00 71.12 155 ARG A N 1
ATOM 1240 C CA . ARG A 1 155 ? -5.908 -16.153 1.502 1.00 71.12 155 ARG A CA 1
ATOM 1241 C C . ARG A 1 155 ? -4.437 -15.781 1.335 1.00 71.12 155 ARG A C 1
ATOM 1243 O O . ARG A 1 155 ? -3.598 -16.661 1.514 1.00 71.12 155 ARG A O 1
ATOM 1250 N N . ALA A 1 156 ? -4.124 -14.521 1.027 1.00 68.12 156 ALA A N 1
A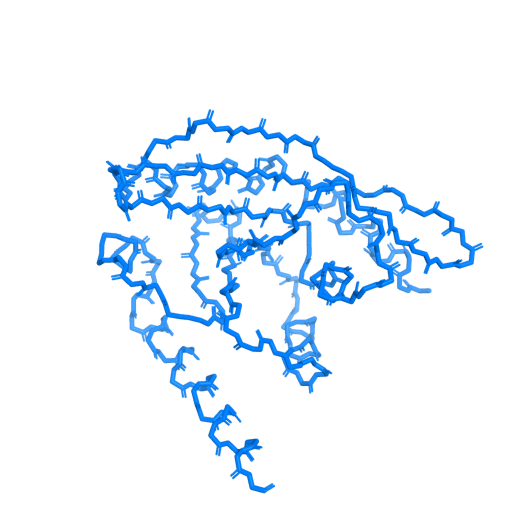TOM 1251 C CA . ALA A 1 156 ? -2.744 -14.035 0.922 1.00 68.12 156 ALA A CA 1
ATOM 1252 C C . ALA A 1 156 ? -1.987 -14.261 2.240 1.00 68.12 156 ALA A C 1
ATOM 1254 O O . ALA A 1 156 ? -0.929 -14.893 2.260 1.00 68.12 156 ALA A O 1
ATOM 1255 N N . VAL A 1 157 ? -2.632 -13.904 3.351 1.00 64.62 157 VAL A N 1
ATOM 1256 C CA . VAL A 1 157 ? -2.190 -14.196 4.720 1.00 64.62 157 VAL A CA 1
ATOM 1257 C C . VAL A 1 157 ? -1.870 -15.678 4.933 1.00 64.62 157 VAL A C 1
ATOM 1259 O O . VAL A 1 157 ? -0.815 -16.031 5.457 1.00 64.62 157 VAL A O 1
ATOM 1262 N N . SER A 1 158 ? -2.768 -16.569 4.508 1.00 67.56 158 SER A N 1
ATOM 1263 C CA . SER A 1 158 ? -2.603 -18.015 4.699 1.00 67.56 158 SER A CA 1
ATOM 1264 C C . SER A 1 158 ? -1.410 -18.581 3.922 1.00 67.56 158 SER A C 1
ATOM 1266 O O . SER A 1 158 ? -0.759 -19.519 4.383 1.00 67.56 158 SER A O 1
ATOM 1268 N N . VAL A 1 159 ? -1.127 -18.042 2.733 1.00 71.12 159 VAL A N 1
ATOM 1269 C CA . VAL A 1 159 ? 0.035 -18.437 1.921 1.00 71.12 159 VAL A CA 1
ATOM 1270 C C . VAL A 1 159 ? 1.330 -17.996 2.594 1.00 71.12 159 VAL A C 1
ATOM 1272 O O . VAL A 1 159 ? 2.269 -18.785 2.685 1.00 71.12 159 VAL A O 1
ATOM 1275 N N . TRP A 1 160 ? 1.359 -16.777 3.123 1.00 69.44 160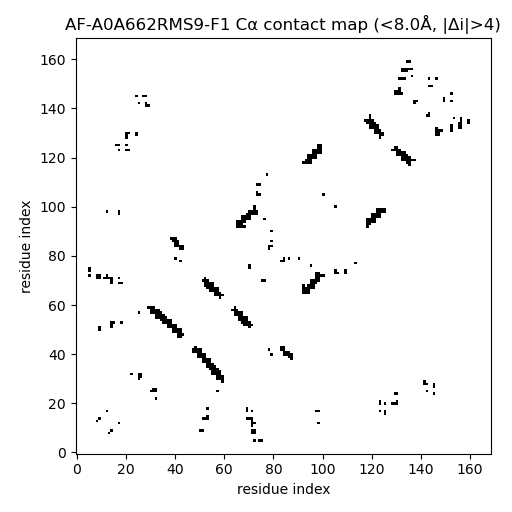 TRP A N 1
ATOM 1276 C CA . TRP A 1 160 ? 2.511 -16.266 3.854 1.00 69.44 160 TRP A CA 1
ATOM 1277 C C . TRP A 1 160 ? 2.780 -17.045 5.153 1.00 69.44 160 TRP A C 1
ATOM 1279 O O . TRP A 1 160 ? 3.897 -17.513 5.362 1.00 69.44 160 TRP A O 1
ATOM 1289 N N . MET A 1 161 ? 1.744 -17.315 5.956 1.00 69.12 161 MET A N 1
ATOM 1290 C CA . MET A 1 161 ? 1.857 -18.128 7.178 1.00 69.12 161 MET A CA 1
ATOM 1291 C C . MET A 1 161 ? 2.440 -19.521 6.910 1.00 69.12 161 MET A C 1
ATOM 1293 O O . MET A 1 161 ? 3.192 -20.056 7.723 1.00 69.12 161 MET A O 1
ATOM 1297 N N . LYS A 1 162 ? 2.113 -20.129 5.762 1.00 72.56 162 LYS A N 1
ATOM 1298 C CA . LYS A 1 162 ? 2.708 -21.410 5.361 1.00 72.56 162 LYS A CA 1
ATOM 1299 C C . LYS A 1 162 ? 4.205 -21.291 5.085 1.00 72.56 162 LYS A C 1
ATOM 1301 O O . LYS A 1 162 ? 4.923 -22.215 5.437 1.00 72.56 162 LYS A O 1
ATOM 1306 N N . LYS A 1 163 ? 4.672 -20.192 4.481 1.00 70.00 163 LYS A N 1
ATOM 1307 C CA . LYS A 1 163 ? 6.104 -19.961 4.239 1.00 70.00 163 LYS A CA 1
ATOM 1308 C C . LYS A 1 163 ? 6.873 -19.826 5.556 1.00 70.00 163 LYS A C 1
ATOM 1310 O O . LYS A 1 163 ? 7.900 -20.475 5.697 1.00 70.00 163 LYS A O 1
ATOM 1315 N N . MET A 1 164 ? 6.352 -19.061 6.518 1.00 64.69 164 MET A N 1
ATOM 1316 C CA . MET A 1 164 ? 7.015 -18.866 7.818 1.00 64.69 164 MET A CA 1
ATOM 1317 C C . MET A 1 164 ? 7.185 -20.188 8.577 1.00 64.69 164 MET A C 1
ATOM 1319 O O . MET A 1 164 ? 8.278 -20.502 9.022 1.00 64.69 164 MET A O 1
ATOM 1323 N N . ARG A 1 165 ? 6.155 -21.046 8.591 1.00 62.16 165 ARG A N 1
ATOM 1324 C CA . ARG A 1 165 ? 6.239 -22.381 9.219 1.00 62.16 165 ARG A CA 1
ATOM 1325 C C . ARG A 1 165 ? 7.224 -23.347 8.548 1.00 62.16 165 ARG A C 1
ATOM 1327 O O . ARG A 1 165 ? 7.533 -24.379 9.128 1.00 62.16 165 ARG A O 1
ATOM 1334 N N . ILE A 1 166 ? 7.651 -23.083 7.310 1.00 58.00 166 ILE A N 1
ATOM 1335 C CA . ILE A 1 166 ? 8.647 -23.914 6.610 1.00 58.00 166 ILE A CA 1
ATOM 1336 C C . ILE A 1 166 ? 10.075 -23.539 7.042 1.00 58.00 166 ILE A C 1
ATOM 1338 O O . ILE A 1 166 ? 10.977 -24.353 6.875 1.00 58.00 166 ILE A O 1
ATOM 1342 N N . LEU A 1 167 ? 10.290 -22.349 7.611 1.00 49.56 167 LEU A N 1
ATOM 1343 C CA . LEU A 1 167 ? 11.607 -21.886 8.064 1.00 49.56 167 LEU A CA 1
ATOM 1344 C C . LEU A 1 167 ? 11.966 -22.359 9.491 1.00 49.56 167 LEU A C 1
ATOM 1346 O O . LEU A 1 167 ? 13.110 -22.196 9.896 1.00 49.56 167 LEU A O 1
ATOM 1350 N N . ASP A 1 168 ? 11.037 -23.000 10.214 1.00 40.72 168 ASP A N 1
ATOM 1351 C CA . ASP A 1 168 ? 11.222 -23.533 11.581 1.00 40.72 168 ASP A CA 1
ATOM 1352 C C . ASP A 1 168 ? 11.853 -24.956 11.636 1.00 40.72 168 ASP A C 1
ATOM 1354 O O . ASP A 1 168 ? 11.546 -25.730 12.548 1.00 40.72 168 ASP A O 1
ATOM 1358 N N . PHE A 1 169 ? 12.710 -25.342 10.676 1.00 32.81 169 PHE A N 1
ATOM 1359 C CA . PHE A 1 169 ? 13.337 -26.683 10.618 1.00 32.81 169 PHE A CA 1
ATOM 1360 C C . PHE A 1 169 ? 14.867 -26.661 10.608 1.00 32.81 169 PHE A C 1
ATOM 1362 O O . PHE A 1 169 ? 15.448 -25.976 9.735 1.00 32.81 169 PHE A O 1
#

Secondary structure (DSSP, 8-state):
-HHHHHHHHHHHS-HHHHHHHHHHHHHHTT-EEEEEEEEEEEEESSSEEEEEEEEEEEEEETTEEEEEEE-S-GGGHHHHHSTTS-BSS----SEEEEE--SSSHHHHHHHHH---TT-EEEEEETTTTEEEEEES----HHHHHHSS-HHHHHHHHHHHHHHHTTS--

Radius of gyration: 15.51 Å; Cα contacts (8 Å, |Δi|>4): 281; chains: 1; bounding box: 41×40×38 Å

Mean predicted aligned error: 6.46 Å